Protein AF-A0A645HMD0-F1 (afdb_monomer_lite)

Foldseek 3Di:
DQWWWKAWQADPQRPCPLPLRIFTFDDWDDDPPDTDTHTPDDDPDDDDPPTDIDTGRDSDAAAQDDPDPDDPDDDDGDAAADEEDRDDRDNRYHHVPPPDDDDDDDDPPPDDDDDDDDDDDDDDD

Organism: NCBI:txid1076179

Radius of gyration: 18.31 Å; chains: 1; bounding box: 45×32×47 Å

Secondary structure (DSSP, 8-state):
-PPPEEEES--TTSTT-S--SEEEEEEEEEETTEEEEEESS--SS---TT--EEEES-SS--TT---SPPPSS---------SB-SSS--SSSBPTT-----------TT---------------

Sequence (125 aa):
MKPAFIAFHTKPDFSDLPNQDAVIYSNIQTDGDTLILSLKEPLRKAYPAGCPVRNQYHNRLWTVSRSQKAPHEWTKFSGKIKGINLATTSNNQWWPGTERARVFLLIPDNVTLEFKDVAVTKISE

Structure (mmCIF, N/CA/C/O backbone):
data_AF-A0A645HMD0-F1
#
_entry.id   AF-A0A645HMD0-F1
#
loop_
_atom_site.group_PDB
_atom_site.id
_atom_site.type_symbol
_atom_site.label_atom_id
_atom_site.label_alt_id
_atom_site.label_comp_id
_atom_site.label_asym_id
_atom_site.label_entity_id
_atom_site.label_seq_id
_atom_site.pdbx_PDB_ins_code
_atom_site.Cartn_x
_atom_site.Cartn_y
_atom_site.Cartn_z
_atom_site.occupancy
_atom_site.B_iso_or_equiv
_atom_site.auth_seq_id
_atom_site.auth_comp_id
_atom_site.auth_asym_id
_atom_site.auth_atom_id
_atom_site.pdbx_PDB_model_num
ATOM 1 N N . MET A 1 1 ? -1.718 18.228 5.160 1.00 45.59 1 MET A N 1
ATOM 2 C CA . MET A 1 1 ? -1.730 16.957 5.918 1.00 45.59 1 MET A CA 1
ATOM 3 C C . MET A 1 1 ? -1.958 15.827 4.919 1.00 45.59 1 MET A C 1
ATOM 5 O O . MET A 1 1 ? -2.856 15.964 4.096 1.00 45.59 1 MET A O 1
ATOM 9 N N . LYS A 1 2 ? -1.115 14.787 4.878 1.00 52.34 2 LYS A N 1
ATOM 10 C CA . LYS A 1 2 ? -1.362 13.647 3.974 1.00 52.34 2 LYS A CA 1
ATOM 11 C C . LYS A 1 2 ? -2.618 12.911 4.466 1.00 52.34 2 LYS A C 1
ATOM 13 O O . LYS A 1 2 ? -2.709 12.699 5.673 1.00 52.34 2 LYS A O 1
ATOM 18 N N . PRO A 1 3 ? -3.585 12.580 3.594 1.00 55.78 3 PRO A N 1
ATOM 19 C CA . PRO A 1 3 ? -4.785 11.877 4.026 1.00 55.78 3 PRO A CA 1
ATOM 20 C C . PRO A 1 3 ? -4.394 10.511 4.593 1.00 55.78 3 PRO A C 1
ATOM 22 O O . PRO A 1 3 ? -3.657 9.768 3.945 1.00 55.78 3 PRO A O 1
ATOM 25 N N . ALA A 1 4 ? -4.869 10.216 5.798 1.00 79.94 4 ALA A N 1
ATOM 26 C CA . ALA A 1 4 ? -4.765 8.895 6.394 1.00 79.94 4 ALA A CA 1
ATOM 27 C C . ALA A 1 4 ? -6.079 8.130 6.179 1.00 79.94 4 ALA A C 1
ATOM 29 O O . ALA A 1 4 ? -7.087 8.682 5.720 1.00 79.94 4 ALA A O 1
ATOM 30 N N . PHE A 1 5 ? -6.034 6.833 6.443 1.00 89.56 5 PHE A N 1
ATOM 31 C CA . PHE A 1 5 ? -7.138 5.915 6.232 1.00 89.56 5 PHE A CA 1
ATOM 32 C C . PHE A 1 5 ? -7.700 5.466 7.578 1.00 89.56 5 PHE A C 1
ATOM 34 O O . PHE A 1 5 ? -6.939 5.212 8.511 1.00 89.56 5 PHE A O 1
ATOM 41 N N . ILE A 1 6 ? -9.017 5.288 7.652 1.00 92.06 6 ILE A N 1
ATOM 42 C CA . ILE A 1 6 ? -9.631 4.464 8.694 1.00 92.06 6 ILE A CA 1
ATOM 43 C C . ILE A 1 6 ? -9.868 3.083 8.119 1.00 92.06 6 ILE A C 1
ATOM 45 O O . ILE A 1 6 ? -10.6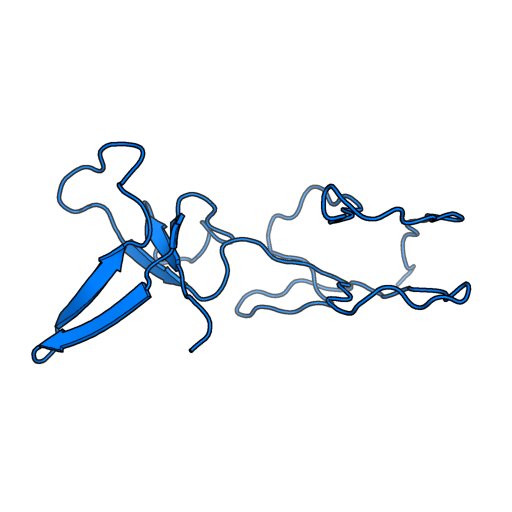70 2.926 7.202 1.00 92.06 6 ILE A O 1
ATOM 49 N N . ALA A 1 7 ? -9.125 2.108 8.636 1.00 92.62 7 ALA A N 1
ATOM 50 C CA . ALA A 1 7 ? -9.306 0.699 8.330 1.00 92.62 7 ALA A CA 1
ATOM 51 C C . ALA A 1 7 ? -10.332 0.069 9.269 1.00 92.62 7 ALA A C 1
ATOM 53 O O . ALA A 1 7 ? -10.375 0.423 10.448 1.00 92.62 7 ALA A O 1
ATOM 54 N N . PHE A 1 8 ? -11.107 -0.876 8.747 1.00 94.31 8 PHE A N 1
ATOM 55 C CA . PHE A 1 8 ? -12.134 -1.634 9.459 1.00 94.31 8 PHE A CA 1
ATOM 56 C C . PHE A 1 8 ? -11.716 -3.099 9.632 1.00 94.31 8 PHE A C 1
ATOM 58 O O . PHE A 1 8 ? -10.824 -3.581 8.936 1.00 94.31 8 PHE A O 1
ATOM 65 N N . HIS A 1 9 ? -12.367 -3.820 10.551 1.00 95.12 9 HIS A N 1
ATOM 66 C CA . HIS A 1 9 ? -12.056 -5.221 10.879 1.00 95.12 9 HIS A CA 1
ATOM 67 C C . HIS A 1 9 ? -10.585 -5.440 11.262 1.00 95.12 9 HIS A C 1
ATOM 69 O O . HIS A 1 9 ? -9.958 -6.434 10.890 1.00 95.12 9 HIS A O 1
ATOM 75 N N . THR A 1 10 ? -10.022 -4.480 11.988 1.00 94.00 10 THR A N 1
ATOM 76 C CA . THR A 1 10 ? -8.607 -4.489 12.353 1.00 94.00 10 THR A CA 1
ATOM 77 C C . THR A 1 10 ? -8.311 -5.555 13.397 1.00 94.00 10 THR A C 1
ATOM 79 O O . THR A 1 10 ? -9.161 -5.895 14.224 1.00 94.00 10 THR A O 1
ATOM 82 N N . LYS A 1 11 ? -7.087 -6.090 13.364 1.00 91.69 11 LYS A N 1
ATOM 83 C CA . LYS A 1 11 ? -6.636 -7.112 14.309 1.00 91.69 11 LYS A CA 1
ATOM 84 C C . LYS A 1 11 ? -5.563 -6.545 15.248 1.00 91.69 11 LYS A C 1
ATOM 86 O O . LYS A 1 11 ? -4.671 -5.836 14.768 1.00 91.69 11 LYS A O 1
ATOM 91 N N . PRO A 1 12 ? -5.613 -6.846 16.563 1.00 89.69 12 PRO A N 1
ATOM 92 C CA . PRO A 1 12 ? -4.619 -6.362 17.529 1.00 89.69 12 PRO A CA 1
ATOM 93 C C . PRO A 1 12 ? -3.185 -6.822 17.240 1.00 89.69 12 PRO A C 1
ATOM 95 O O . PRO A 1 12 ? -2.237 -6.138 17.604 1.00 89.69 12 PRO A O 1
ATOM 98 N N . ASP A 1 13 ? -3.030 -7.968 16.573 1.00 87.12 13 ASP A N 1
ATOM 99 C CA . ASP A 1 13 ? -1.742 -8.555 16.189 1.00 87.12 13 ASP A CA 1
ATOM 100 C C . ASP A 1 13 ? -1.193 -8.025 14.851 1.00 87.12 13 ASP A C 1
ATOM 102 O O . ASP A 1 13 ? -0.155 -8.487 14.385 1.00 87.12 13 ASP A O 1
ATOM 106 N N . PHE A 1 14 ? -1.892 -7.074 14.220 1.00 83.00 14 PHE A N 1
ATOM 107 C CA . PHE A 1 14 ? -1.555 -6.496 12.916 1.00 83.00 14 PHE A CA 1
ATOM 108 C C . PHE A 1 14 ? -1.505 -7.490 11.746 1.00 83.00 14 PHE A C 1
ATOM 110 O O . PHE A 1 14 ? -1.070 -7.123 10.653 1.00 83.00 14 PHE A O 1
ATOM 117 N N . SER A 1 15 ? -2.020 -8.713 11.910 1.00 83.69 15 SER A N 1
ATOM 118 C CA . SER A 1 15 ? -2.086 -9.710 10.830 1.00 83.69 15 SER A CA 1
ATOM 119 C C . SER A 1 15 ? -3.062 -9.333 9.705 1.00 83.69 15 SER A C 1
ATOM 121 O O . SER A 1 15 ? -3.156 -10.032 8.699 1.00 83.69 15 SER A O 1
ATOM 123 N N . ASP A 1 16 ? -3.806 -8.234 9.862 1.00 85.81 16 ASP A N 1
ATOM 124 C CA . ASP A 1 16 ? -4.678 -7.657 8.839 1.00 85.81 16 ASP A CA 1
ATOM 125 C C . ASP A 1 16 ? -3.969 -6.664 7.902 1.00 85.81 16 ASP A C 1
ATOM 127 O O . ASP A 1 16 ? -4.580 -6.169 6.957 1.00 85.81 16 ASP A O 1
ATOM 131 N N . LEU A 1 17 ? -2.699 -6.339 8.152 1.00 80.38 17 LEU A N 1
ATOM 132 C CA . LEU A 1 17 ? -1.967 -5.363 7.356 1.00 80.38 17 LEU A CA 1
ATOM 133 C C . LEU A 1 17 ? -1.315 -5.975 6.085 1.00 80.38 17 LEU A C 1
ATOM 135 O O . LEU A 1 17 ? -0.771 -7.076 6.145 1.00 80.38 17 LEU A O 1
ATOM 139 N N . PRO A 1 18 ? -1.290 -5.240 4.948 1.00 80.19 18 PRO A N 1
ATOM 140 C CA . PRO A 1 18 ? -1.967 -3.963 4.732 1.00 80.19 18 PRO A CA 1
ATOM 141 C C . PRO A 1 18 ? -3.485 -4.156 4.603 1.00 80.19 18 PRO A C 1
ATOM 143 O O . PRO A 1 18 ? -3.960 -4.912 3.755 1.00 80.19 18 PRO A O 1
ATOM 146 N N . ASN A 1 19 ? -4.249 -3.412 5.405 1.00 86.44 19 ASN A N 1
ATOM 147 C CA . ASN A 1 19 ? -5.699 -3.534 5.412 1.00 86.44 19 ASN A CA 1
ATOM 148 C C . ASN A 1 19 ? -6.300 -2.675 4.290 1.00 86.44 19 ASN A C 1
ATOM 150 O O . ASN A 1 19 ? -6.218 -1.444 4.333 1.00 86.44 19 ASN A O 1
ATOM 154 N N . GLN A 1 20 ? -6.869 -3.330 3.273 1.00 87.69 20 GLN A N 1
ATOM 155 C CA . GLN A 1 20 ? -7.499 -2.662 2.126 1.00 87.69 20 GLN A CA 1
ATOM 156 C C . GLN A 1 20 ? -8.962 -2.285 2.367 1.00 87.69 20 GLN A C 1
ATOM 158 O O . GLN A 1 20 ? -9.515 -1.506 1.590 1.00 87.69 20 GLN A O 1
ATOM 163 N N . ASP A 1 21 ? -9.581 -2.801 3.427 1.00 92.56 21 ASP A N 1
ATOM 164 C CA . ASP A 1 21 ? -10.926 -2.426 3.843 1.00 92.56 21 ASP A CA 1
ATOM 165 C C . ASP A 1 21 ? -10.865 -1.128 4.651 1.00 92.56 21 ASP A C 1
ATOM 167 O O . ASP A 1 21 ? -10.972 -1.109 5.878 1.00 92.56 21 ASP A O 1
ATOM 171 N N . ALA A 1 22 ? -10.577 -0.035 3.946 1.00 91.81 22 ALA A N 1
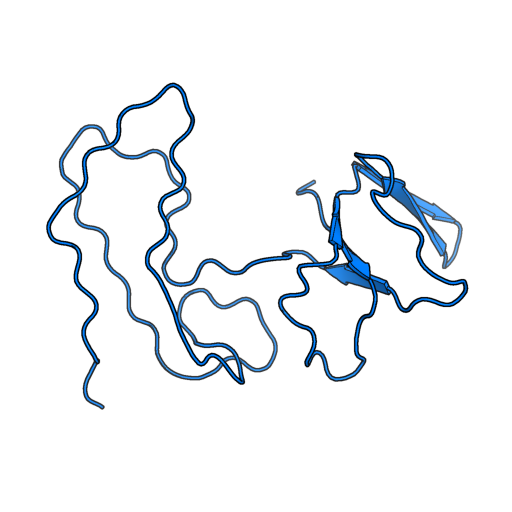ATOM 172 C CA . ALA A 1 22 ? -10.296 1.252 4.551 1.00 91.81 22 ALA A CA 1
ATOM 173 C C . ALA A 1 22 ? -10.851 2.417 3.727 1.00 91.81 22 ALA A C 1
ATOM 175 O O . ALA A 1 22 ? -10.901 2.365 2.497 1.00 91.81 22 ALA A O 1
ATOM 176 N N . VAL A 1 23 ? -11.209 3.502 4.412 1.00 92.38 23 VAL A N 1
ATOM 177 C CA . VAL A 1 23 ? -11.759 4.727 3.815 1.00 92.38 23 VAL A CA 1
ATOM 178 C C . VAL A 1 23 ? -10.875 5.928 4.109 1.00 92.38 23 VAL A C 1
ATOM 180 O O . VAL A 1 23 ? -10.215 5.997 5.144 1.00 92.38 23 VAL A O 1
ATOM 183 N N . ILE A 1 24 ? -10.860 6.891 3.190 1.00 91.50 24 ILE A N 1
ATOM 184 C CA . ILE A 1 24 ? -10.087 8.123 3.344 1.00 91.50 24 ILE A CA 1
ATOM 185 C C . ILE A 1 24 ? -10.911 9.140 4.135 1.00 91.50 24 ILE A C 1
ATOM 187 O O . ILE A 1 24 ? -12.076 9.376 3.810 1.00 91.50 24 ILE A O 1
ATOM 191 N N . TYR A 1 25 ? -10.291 9.804 5.110 1.00 90.62 25 TYR A N 1
ATOM 192 C CA . TYR A 1 25 ? -10.882 10.952 5.799 1.00 90.62 25 TYR A CA 1
ATOM 193 C C . TYR A 1 25 ? -10.188 12.270 5.400 1.00 90.62 25 TYR A C 1
ATOM 195 O O . TYR A 1 25 ? -9.043 12.283 4.936 1.00 90.62 25 TYR A O 1
ATOM 203 N N . SER A 1 26 ? -10.903 13.393 5.495 1.00 84.75 26 SER A N 1
ATOM 204 C CA . SER A 1 26 ? -10.417 14.739 5.136 1.00 84.75 26 SER A CA 1
ATOM 205 C C . SER A 1 26 ? -10.125 15.626 6.336 1.00 84.75 26 SER A C 1
ATOM 207 O O . SER A 1 26 ? -9.293 16.522 6.213 1.00 84.75 26 SER A O 1
ATOM 209 N N . ASN A 1 27 ? -10.790 15.392 7.466 1.00 77.56 27 ASN A N 1
ATOM 210 C CA . ASN A 1 27 ? -10.692 16.245 8.641 1.00 77.56 27 ASN A CA 1
ATOM 211 C C . ASN A 1 27 ? -10.535 15.414 9.913 1.00 77.56 27 ASN A C 1
ATOM 213 O O . ASN A 1 27 ? -11.124 14.338 10.016 1.00 77.56 27 ASN A O 1
ATOM 217 N N . ILE A 1 28 ? -9.754 15.942 10.853 1.00 84.62 28 ILE A N 1
ATOM 218 C CA . ILE A 1 28 ? -9.609 15.415 12.206 1.00 84.62 28 ILE A CA 1
ATOM 219 C C . ILE A 1 28 ? -9.958 16.550 13.153 1.00 84.62 28 ILE A C 1
ATOM 221 O O . ILE A 1 28 ? -9.289 17.582 13.155 1.00 84.62 28 ILE A O 1
ATOM 225 N N . GLN A 1 29 ? -10.990 16.342 13.954 1.00 87.50 29 GLN A N 1
ATOM 226 C CA . GLN A 1 29 ? -11.256 17.145 15.135 1.00 87.50 29 GLN A CA 1
ATOM 227 C C . GLN A 1 29 ? -10.970 16.296 16.365 1.00 87.50 29 GLN A C 1
ATOM 229 O O . GLN A 1 29 ? -11.137 15.076 16.341 1.00 87.50 29 GLN A O 1
ATOM 234 N N . THR A 1 30 ? -10.535 16.954 17.427 1.00 88.06 30 THR A N 1
ATOM 235 C CA . THR A 1 30 ? -10.315 16.318 18.719 1.00 88.06 30 THR A CA 1
ATOM 236 C C . THR A 1 30 ? -11.324 16.890 19.698 1.00 88.06 30 THR A C 1
ATOM 238 O O . THR A 1 30 ? -11.452 18.109 19.801 1.00 88.06 30 THR A O 1
ATOM 241 N N . ASP A 1 31 ? -12.020 16.009 20.402 1.00 89.19 31 ASP A N 1
ATOM 242 C CA . ASP A 1 31 ? -12.931 16.330 21.494 1.00 89.19 31 ASP A CA 1
ATOM 243 C C . ASP A 1 31 ? -12.531 15.487 22.712 1.00 89.19 31 ASP A C 1
ATOM 245 O O . ASP A 1 31 ? -12.867 14.304 22.816 1.00 89.19 31 ASP A O 1
ATOM 249 N N . GLY A 1 32 ? -11.685 16.063 23.572 1.00 90.75 32 GLY A N 1
ATOM 250 C CA . GLY A 1 32 ? -11.012 15.335 24.651 1.00 90.75 32 GLY A CA 1
ATOM 251 C C . GLY A 1 32 ? -10.178 14.168 24.115 1.00 90.75 32 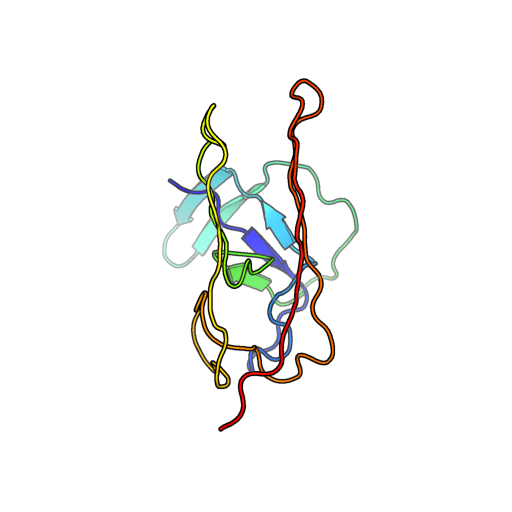GLY A C 1
ATOM 252 O O . GLY A 1 32 ? -9.259 14.368 23.322 1.00 90.75 32 GLY A O 1
ATOM 253 N N . ASP A 1 33 ? -10.540 12.949 24.518 1.00 90.00 33 ASP A N 1
ATOM 254 C CA . ASP A 1 33 ? -9.900 11.702 24.073 1.00 90.00 33 ASP A CA 1
ATOM 255 C C . ASP A 1 33 ? -10.528 11.120 22.792 1.00 90.00 33 ASP A C 1
ATOM 257 O O . ASP A 1 33 ? -10.145 10.044 22.325 1.00 90.00 33 ASP A O 1
ATOM 261 N N . THR A 1 34 ? -11.503 11.818 22.203 1.00 87.31 34 THR A N 1
ATOM 262 C CA . THR A 1 34 ? -12.218 11.368 21.007 1.00 87.31 34 THR A CA 1
ATOM 263 C C . THR A 1 34 ? -11.684 12.063 19.763 1.00 87.31 34 THR A C 1
ATOM 265 O O . THR A 1 34 ? -11.598 13.288 19.695 1.00 87.31 34 THR A O 1
ATOM 268 N N . LEU A 1 35 ? -11.380 11.276 18.729 1.00 86.38 35 LEU A N 1
ATOM 269 C CA . LEU A 1 35 ? -11.136 11.794 17.386 1.00 86.38 35 LEU A CA 1
ATOM 270 C C . LEU A 1 35 ? -12.424 11.726 16.566 1.00 86.38 35 LEU A C 1
ATOM 272 O O . LEU A 1 35 ? -12.968 10.646 16.334 1.00 86.38 35 LEU A O 1
ATOM 276 N N . ILE A 1 36 ? -12.876 12.878 16.080 1.00 89.69 36 ILE A N 1
ATOM 277 C CA . ILE A 1 36 ? -14.009 13.000 15.165 1.00 89.69 36 ILE A CA 1
ATOM 278 C C . ILE A 1 36 ? -13.453 13.160 13.751 1.00 89.69 36 ILE A C 1
ATOM 280 O O . ILE A 1 36 ? -12.714 14.102 13.452 1.00 89.69 36 ILE A O 1
ATOM 284 N N . LEU A 1 37 ? -13.798 12.220 12.871 1.00 88.00 37 LEU A N 1
ATOM 285 C CA . LEU A 1 37 ? -13.259 12.138 11.516 1.00 88.00 37 LEU A CA 1
ATOM 286 C C . LEU A 1 37 ? -14.359 12.339 10.478 1.00 88.00 37 LEU A C 1
ATOM 288 O O . LEU A 1 37 ? -15.381 11.656 10.503 1.00 88.00 37 LEU A O 1
ATOM 292 N N . SER A 1 38 ? -14.125 13.231 9.517 1.00 90.62 38 SER A N 1
ATOM 293 C CA . SER A 1 38 ? -15.012 13.388 8.358 1.00 90.62 38 SER A CA 1
ATOM 294 C C . SER A 1 38 ? -14.515 12.532 7.198 1.00 90.62 38 SER A C 1
ATOM 296 O O . SER A 1 38 ? -13.394 12.722 6.719 1.00 90.62 38 SER A O 1
ATOM 298 N N . LEU A 1 39 ? -15.342 11.598 6.731 1.00 91.19 39 LEU A N 1
ATOM 299 C CA . LEU A 1 39 ? -15.024 10.764 5.572 1.00 91.19 39 LEU A CA 1
ATOM 300 C C . LEU A 1 39 ? -15.070 11.590 4.282 1.00 91.19 39 LEU A C 1
ATOM 302 O O . LEU A 1 39 ? -15.929 12.454 4.122 1.00 91.19 39 LEU A O 1
ATOM 306 N N . LYS A 1 40 ? -14.153 11.316 3.348 1.00 91.69 40 LYS A N 1
ATOM 307 C CA . LYS A 1 40 ? -14.155 11.961 2.023 1.00 91.69 40 LYS A CA 1
ATOM 308 C C . LYS A 1 40 ? -15.263 11.454 1.113 1.00 91.69 40 LYS A C 1
ATOM 310 O O . LYS A 1 40 ? -15.725 12.191 0.252 1.00 91.69 40 LYS A O 1
ATOM 315 N N . GLU A 1 41 ? -15.643 10.197 1.288 1.00 90.44 41 GLU A N 1
ATOM 316 C CA . GLU A 1 41 ? -16.688 9.529 0.524 1.00 90.44 41 GLU A CA 1
ATOM 317 C C . GLU A 1 41 ? -17.644 8.829 1.497 1.00 90.44 41 GLU A C 1
ATOM 319 O O . GLU A 1 41 ? -17.204 8.390 2.567 1.00 90.44 41 GLU A O 1
ATOM 324 N N . PRO A 1 42 ? -18.932 8.683 1.142 1.00 91.88 42 PRO A N 1
ATOM 325 C CA . PRO A 1 42 ? -19.849 7.827 1.882 1.00 91.88 42 PRO A CA 1
ATOM 326 C C . PRO A 1 42 ? -19.327 6.391 1.991 1.00 91.88 42 PRO A C 1
ATOM 328 O O . PRO A 1 42 ? -18.637 5.884 1.101 1.00 91.88 42 PRO A O 1
ATOM 331 N N . LEU A 1 43 ? -19.700 5.704 3.071 1.00 92.12 43 LEU A N 1
ATOM 332 C CA . LEU A 1 43 ? -19.395 4.284 3.221 1.00 92.12 43 LEU A CA 1
ATOM 333 C C . LEU A 1 43 ? -20.084 3.481 2.114 1.00 92.12 43 LEU A C 1
ATOM 335 O O . LEU A 1 43 ? -21.278 3.630 1.865 1.00 92.12 43 LEU A O 1
ATOM 339 N N . ARG A 1 44 ? -19.325 2.595 1.465 1.00 89.44 44 ARG A N 1
ATOM 340 C CA . ARG A 1 44 ? -19.825 1.750 0.366 1.00 89.44 44 ARG A CA 1
ATOM 341 C C . ARG A 1 44 ? -20.548 0.491 0.851 1.00 89.44 44 ARG A C 1
ATOM 343 O O . ARG A 1 44 ? -21.147 -0.216 0.050 1.00 89.44 44 ARG A O 1
ATOM 350 N N . LYS A 1 45 ? -20.449 0.188 2.146 1.00 92.69 45 LYS A N 1
ATOM 351 C CA . LYS A 1 45 ? -21.075 -0.959 2.806 1.00 92.69 45 LYS A CA 1
ATOM 352 C C . LYS A 1 45 ? -21.363 -0.632 4.268 1.00 92.69 45 LYS A C 1
ATOM 354 O O . LYS A 1 45 ? -20.763 0.283 4.831 1.00 92.69 45 LYS A O 1
ATOM 359 N N . ALA A 1 46 ? -22.270 -1.392 4.871 1.00 93.44 46 ALA A N 1
ATOM 360 C CA . ALA A 1 46 ? -22.546 -1.300 6.296 1.00 93.44 46 ALA A CA 1
ATOM 361 C C . ALA A 1 46 ? -21.461 -2.031 7.103 1.00 93.44 46 ALA A C 1
ATOM 363 O O . ALA A 1 46 ? -21.027 -3.118 6.720 1.00 93.44 46 ALA A O 1
ATOM 364 N N . TYR A 1 47 ? -21.069 -1.449 8.235 1.00 93.62 47 TYR A N 1
ATOM 365 C CA . TYR A 1 47 ? -20.226 -2.098 9.237 1.00 93.62 47 TYR A CA 1
ATOM 366 C C . TYR A 1 47 ? -21.049 -2.291 10.516 1.00 93.62 47 TYR A C 1
ATOM 368 O O . TYR A 1 47 ? -21.797 -1.383 10.889 1.00 93.62 47 TYR A O 1
ATOM 376 N N . PRO A 1 48 ? -20.959 -3.453 11.184 1.00 94.12 48 PRO A N 1
ATOM 377 C CA . PRO A 1 48 ? -21.697 -3.688 12.419 1.00 94.12 48 PRO A CA 1
ATOM 378 C C . PRO A 1 48 ? -21.211 -2.760 13.539 1.00 94.12 48 PRO A C 1
ATOM 380 O O . PRO A 1 48 ? -20.045 -2.352 13.572 1.00 94.12 48 PRO A O 1
ATOM 383 N N . ALA A 1 49 ? -22.100 -2.454 14.485 1.00 94.75 49 ALA A N 1
ATOM 384 C CA . ALA A 1 49 ? -21.729 -1.727 15.694 1.00 94.75 49 ALA A CA 1
ATOM 385 C C . ALA A 1 49 ? -20.598 -2.461 16.437 1.00 94.75 49 ALA A C 1
ATOM 387 O O . ALA A 1 49 ? -20.598 -3.688 16.528 1.00 94.75 49 ALA A O 1
ATOM 388 N N . GLY A 1 50 ? -19.620 -1.705 16.940 1.00 94.50 50 GLY A N 1
ATOM 389 C CA . GLY A 1 50 ? -18.431 -2.270 17.585 1.00 94.50 50 GLY A CA 1
ATOM 390 C C . GLY A 1 50 ? -17.376 -2.825 16.622 1.00 94.50 50 GLY A C 1
ATOM 391 O O . GLY A 1 50 ? -16.421 -3.442 17.086 1.00 94.50 50 GLY A O 1
ATOM 392 N N . CYS A 1 51 ? -17.506 -2.614 15.304 1.00 95.62 51 CYS A N 1
ATOM 393 C CA . CYS A 1 51 ? -16.457 -2.965 14.346 1.00 95.62 51 CYS A CA 1
ATOM 394 C C . CYS A 1 51 ? -15.117 -2.321 14.756 1.00 95.62 51 CYS A C 1
ATOM 396 O O . CYS A 1 51 ? -15.042 -1.091 14.825 1.00 95.62 51 CYS A O 1
ATOM 398 N N . PRO A 1 52 ? -14.049 -3.111 14.979 1.00 95.62 52 PRO A N 1
ATOM 399 C CA . PRO A 1 52 ? -12.729 -2.569 15.268 1.00 95.62 52 PRO A CA 1
ATOM 400 C C . PRO A 1 52 ? -12.238 -1.686 14.123 1.00 95.62 52 PRO A C 1
ATOM 402 O O . PRO A 1 52 ? -12.383 -2.042 12.947 1.00 95.62 52 PRO A O 1
ATOM 405 N N . VAL A 1 53 ? -11.651 -0.546 14.480 1.00 93.25 53 VAL A N 1
ATOM 406 C CA . VAL A 1 53 ? -11.077 0.409 13.532 1.00 93.25 53 VAL A CA 1
ATOM 407 C C . VAL A 1 53 ? -9.650 0.782 13.911 1.00 93.25 53 VAL A C 1
ATOM 409 O O . VAL A 1 53 ? -9.247 0.677 15.068 1.00 93.25 53 VAL A O 1
ATOM 412 N N . ARG A 1 54 ? -8.862 1.221 12.929 1.00 91.50 54 ARG A N 1
ATOM 413 C CA . ARG A 1 54 ? -7.498 1.726 13.136 1.00 91.50 54 ARG A CA 1
ATOM 414 C C . ARG A 1 54 ? -7.236 2.881 12.190 1.00 91.50 54 ARG A C 1
ATOM 416 O O . ARG A 1 54 ? -7.473 2.767 10.987 1.00 91.50 54 ARG A O 1
ATOM 423 N N . ASN A 1 55 ? -6.691 3.966 12.731 1.00 87.50 55 ASN A N 1
ATOM 424 C CA . ASN A 1 55 ? -6.088 5.005 11.913 1.00 87.50 55 ASN A CA 1
ATOM 425 C C . ASN A 1 55 ? -4.754 4.483 11.361 1.00 87.50 55 ASN A C 1
ATOM 427 O O . ASN A 1 55 ? -3.845 4.170 12.130 1.00 87.50 55 ASN A O 1
ATOM 431 N N . GLN A 1 56 ? -4.648 4.349 10.041 1.00 82.75 56 GLN A N 1
ATOM 432 C CA . GLN A 1 56 ? -3.441 3.869 9.379 1.00 82.75 56 GLN A CA 1
ATOM 433 C C . GLN A 1 56 ? -3.025 4.800 8.245 1.00 82.75 56 GLN A C 1
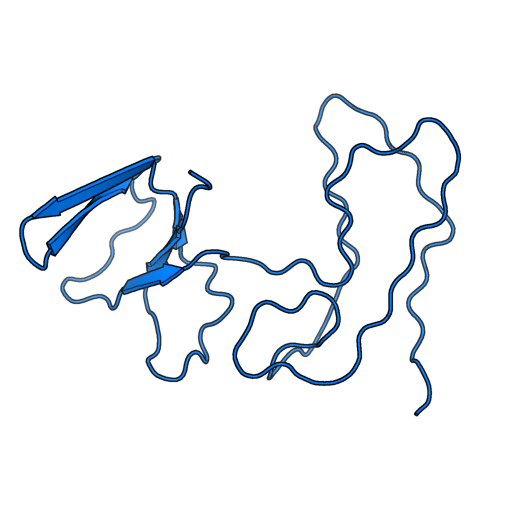ATOM 435 O O . GLN A 1 56 ? -3.839 5.368 7.519 1.00 82.75 56 GLN A O 1
ATOM 440 N N . TYR A 1 57 ? -1.718 4.931 8.060 1.00 77.31 57 TYR A N 1
ATOM 441 C CA . TYR A 1 57 ? -1.162 5.865 7.086 1.00 77.31 57 TYR A CA 1
ATOM 442 C C . TYR A 1 57 ? -1.291 5.375 5.636 1.00 77.31 57 TYR A C 1
ATOM 444 O O . TYR A 1 57 ? -1.408 6.168 4.700 1.00 77.31 57 TYR A O 1
ATOM 452 N N . HIS A 1 58 ? -1.295 4.057 5.440 1.00 75.38 58 HIS A N 1
ATOM 453 C CA . HIS A 1 58 ? -1.334 3.417 4.132 1.00 75.38 58 HIS A CA 1
ATOM 454 C C . HIS A 1 58 ? -2.253 2.195 4.163 1.00 75.38 58 HIS A C 1
ATOM 456 O O . HIS A 1 58 ? -2.238 1.436 5.125 1.00 75.38 58 HIS A O 1
ATOM 462 N N . ASN A 1 59 ? -3.020 1.990 3.091 1.00 74.81 59 ASN A N 1
ATOM 463 C CA . ASN A 1 59 ? -3.815 0.779 2.851 1.00 74.81 59 ASN A CA 1
ATOM 464 C C . ASN A 1 59 ? -3.159 -0.173 1.832 1.00 74.81 59 ASN A C 1
ATOM 466 O O . ASN A 1 59 ? -3.683 -1.245 1.545 1.00 74.81 59 ASN A O 1
ATOM 470 N N . ARG A 1 60 ? -2.020 0.230 1.258 1.00 75.25 60 ARG A N 1
ATOM 471 C CA . ARG A 1 60 ? -1.178 -0.543 0.339 1.00 75.25 60 ARG A CA 1
ATOM 472 C C . ARG A 1 60 ? 0.271 -0.135 0.530 1.00 75.25 60 ARG A C 1
ATOM 474 O O . ARG A 1 60 ? 0.546 1.014 0.869 1.00 75.25 60 ARG A O 1
ATOM 481 N N . LEU A 1 61 ? 1.186 -1.053 0.254 1.00 70.69 61 LEU A N 1
ATOM 482 C CA . LEU A 1 61 ? 2.611 -0.760 0.259 1.00 70.69 61 LEU A CA 1
ATOM 483 C C . LEU A 1 61 ? 3.205 -0.938 -1.120 1.00 70.69 61 LEU A C 1
ATOM 485 O O . LEU A 1 61 ? 2.855 -1.853 -1.862 1.00 70.69 61 LEU A O 1
ATOM 489 N N . TRP A 1 62 ? 4.108 -0.021 -1.433 1.00 74.19 62 TRP A N 1
ATOM 490 C CA . TRP A 1 62 ? 4.801 0.042 -2.702 1.00 74.19 62 TRP A CA 1
ATOM 491 C C . TRP A 1 62 ? 6.280 -0.213 -2.424 1.00 74.19 62 TRP A C 1
ATOM 493 O O . TRP A 1 62 ? 7.061 0.707 -2.181 1.00 74.19 62 TRP A O 1
ATOM 503 N N . THR A 1 63 ? 6.657 -1.489 -2.372 1.00 77.75 63 THR A N 1
ATOM 504 C CA . THR A 1 63 ? 8.059 -1.881 -2.201 1.00 77.75 63 THR A CA 1
ATOM 505 C C . THR A 1 63 ? 8.817 -1.571 -3.486 1.00 77.75 63 THR A C 1
ATOM 507 O O . THR A 1 63 ? 8.312 -1.838 -4.573 1.00 77.75 63 THR A O 1
ATOM 510 N N . VAL A 1 64 ? 10.013 -0.987 -3.371 1.00 81.94 64 VAL A N 1
ATOM 511 C CA . VAL A 1 64 ? 10.803 -0.509 -4.518 1.00 81.94 64 VAL A CA 1
ATOM 512 C C . VAL A 1 64 ? 9.944 0.389 -5.417 1.00 81.94 64 VAL A C 1
ATOM 514 O O . VAL A 1 64 ? 9.733 0.132 -6.597 1.00 81.94 64 VAL A O 1
ATOM 517 N N . SER A 1 65 ? 9.401 1.460 -4.835 1.00 80.75 65 SER A N 1
ATOM 518 C CA . SER A 1 65 ? 8.569 2.428 -5.553 1.00 80.75 65 SER A CA 1
ATOM 519 C C . SER A 1 65 ? 9.310 3.719 -5.862 1.00 80.75 65 SER A C 1
ATOM 521 O O . SER A 1 65 ? 10.044 4.231 -5.013 1.00 80.75 65 SER A O 1
ATOM 523 N N . ARG A 1 66 ? 9.018 4.312 -7.020 1.00 79.38 66 ARG A N 1
ATOM 524 C CA . ARG A 1 66 ? 9.407 5.682 -7.357 1.00 79.38 66 ARG A CA 1
ATOM 525 C C . ARG A 1 66 ? 8.159 6.519 -7.628 1.00 79.38 66 ARG A C 1
ATOM 527 O O . ARG A 1 66 ? 7.603 6.465 -8.716 1.00 79.38 66 ARG A O 1
ATOM 534 N N . SER A 1 67 ? 7.744 7.322 -6.651 1.00 74.69 67 SER A N 1
ATOM 535 C CA . SER A 1 67 ? 6.590 8.233 -6.771 1.00 74.69 67 SER A CA 1
ATOM 536 C C . SER A 1 67 ? 6.982 9.598 -7.352 1.00 74.69 67 SER A C 1
ATOM 538 O O . SER A 1 67 ? 6.620 10.640 -6.811 1.00 74.69 67 SER A O 1
ATOM 540 N N . GLN A 1 68 ? 7.785 9.601 -8.417 1.00 78.19 68 GLN A N 1
ATOM 541 C CA . GLN A 1 68 ? 8.224 10.814 -9.114 1.00 78.19 68 GLN A CA 1
ATOM 542 C C . GLN A 1 68 ? 7.673 10.818 -10.538 1.00 78.19 68 GLN A C 1
ATOM 544 O O . GLN A 1 68 ? 7.389 9.757 -11.091 1.00 78.19 68 GLN A O 1
ATOM 549 N N . LYS A 1 69 ? 7.554 12.009 -11.139 1.00 82.44 69 LYS A N 1
ATOM 550 C CA . LYS A 1 69 ? 7.262 12.125 -12.572 1.00 82.44 69 LYS A CA 1
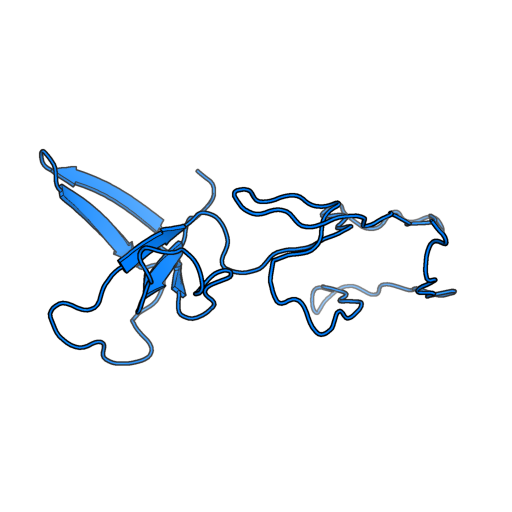ATOM 551 C C . LYS A 1 69 ? 8.303 11.329 -13.360 1.00 82.44 69 LYS A C 1
ATOM 553 O O . LYS A 1 69 ? 9.495 11.411 -13.055 1.00 82.44 69 LYS A O 1
ATOM 558 N N . ALA A 1 70 ? 7.845 10.566 -14.348 1.00 85.81 70 ALA A N 1
ATOM 559 C CA . ALA A 1 70 ? 8.747 9.905 -15.275 1.00 85.81 70 ALA A CA 1
ATOM 560 C C . ALA A 1 70 ? 9.568 10.978 -16.020 1.00 85.81 70 ALA A C 1
ATOM 562 O O . ALA A 1 70 ? 8.989 11.977 -16.456 1.00 85.81 70 ALA A O 1
ATOM 563 N N . PRO A 1 71 ? 10.898 10.827 -16.113 1.00 87.00 71 PRO A N 1
ATOM 564 C CA . PRO A 1 71 ? 11.726 11.744 -16.884 1.00 87.00 71 PRO A CA 1
ATOM 565 C C . PRO A 1 71 ? 11.446 11.594 -18.384 1.00 87.00 71 PRO A C 1
ATOM 567 O O . PRO A 1 71 ? 10.976 10.552 -18.834 1.00 87.00 71 PRO A O 1
ATOM 570 N N . HIS A 1 72 ? 11.777 12.629 -19.158 1.00 90.69 72 HIS A N 1
ATOM 571 C CA . HIS A 1 72 ? 11.682 12.594 -20.623 1.00 90.69 72 HIS A CA 1
ATOM 572 C C . HIS A 1 72 ? 12.751 11.701 -21.277 1.00 90.69 72 HIS A C 1
ATOM 574 O O . HIS A 1 72 ? 12.635 11.359 -22.448 1.00 90.69 72 HIS A O 1
ATOM 580 N N . GLU A 1 73 ? 13.783 11.317 -20.525 1.00 94.31 73 GLU A N 1
ATOM 581 C CA . GLU A 1 73 ? 14.883 10.473 -20.983 1.00 94.31 73 GLU A CA 1
ATOM 582 C C . GLU A 1 73 ? 14.771 9.056 -20.413 1.00 94.31 73 GLU A C 1
ATOM 584 O O . GLU A 1 73 ? 14.363 8.858 -19.261 1.00 94.31 73 GLU A O 1
ATOM 589 N N . TRP A 1 74 ? 15.209 8.063 -21.193 1.00 94.88 74 TRP A N 1
ATOM 590 C CA . TRP A 1 74 ? 15.280 6.670 -20.755 1.00 94.88 74 TRP A CA 1
ATOM 591 C C . TRP A 1 74 ? 16.103 6.541 -19.475 1.00 94.88 74 TRP A C 1
ATOM 593 O O . TRP A 1 74 ? 17.321 6.695 -19.471 1.00 94.88 74 TRP A O 1
ATOM 603 N N . THR A 1 75 ? 15.425 6.218 -18.379 1.00 92.81 75 THR A N 1
ATOM 604 C CA . THR A 1 75 ? 16.045 6.135 -17.059 1.00 92.81 75 THR A CA 1
ATOM 605 C C . THR A 1 75 ? 15.824 4.758 -16.469 1.00 92.81 75 THR A C 1
ATOM 607 O O . THR A 1 75 ? 14.688 4.317 -16.289 1.00 92.81 75 THR A O 1
ATOM 610 N N . LYS A 1 76 ? 16.919 4.087 -16.107 1.00 92.44 76 LYS A N 1
ATOM 611 C CA . LYS A 1 76 ? 16.846 2.807 -15.408 1.00 92.44 76 LYS A CA 1
ATOM 612 C C . LYS A 1 76 ? 16.288 3.009 -14.001 1.00 92.44 76 LYS A C 1
ATOM 614 O O . LYS A 1 76 ? 16.763 3.853 -13.243 1.00 92.44 76 LYS A O 1
ATOM 619 N N . PHE A 1 77 ? 15.319 2.178 -13.636 1.00 89.62 77 PHE A N 1
ATOM 620 C CA . PHE A 1 77 ? 14.845 2.042 -12.268 1.00 89.62 77 PHE A CA 1
ATOM 621 C C . PHE A 1 77 ? 15.080 0.613 -11.787 1.00 89.62 77 PHE A C 1
ATOM 623 O O . PHE A 1 77 ? 14.807 -0.350 -12.498 1.00 89.62 77 PHE A O 1
ATOM 630 N N . SER A 1 78 ? 15.611 0.477 -10.578 1.00 90.31 78 SER A N 1
ATOM 631 C CA . SER A 1 78 ? 15.822 -0.817 -9.940 1.00 90.31 78 SER A CA 1
ATOM 632 C C . SER A 1 78 ? 15.867 -0.648 -8.432 1.00 90.31 78 SER A C 1
ATOM 634 O O . SER A 1 78 ? 16.316 0.385 -7.936 1.00 90.31 78 SER A O 1
ATOM 636 N N . GLY A 1 79 ? 15.503 -1.694 -7.705 1.00 88.69 79 GLY A N 1
ATOM 637 C CA . GLY A 1 79 ? 15.747 -1.787 -6.274 1.00 88.69 79 GLY A CA 1
ATOM 638 C C . GLY A 1 79 ? 15.820 -3.236 -5.834 1.00 88.69 79 GLY A C 1
ATOM 639 O O . GLY A 1 79 ? 15.591 -4.156 -6.618 1.00 88.69 79 GLY A O 1
ATOM 640 N N . LYS A 1 80 ? 16.195 -3.427 -4.574 1.00 90.31 80 LYS A N 1
ATOM 641 C CA . LYS A 1 80 ? 16.378 -4.740 -3.962 1.00 90.31 80 LYS A CA 1
ATOM 642 C C . LYS A 1 80 ? 15.439 -4.855 -2.772 1.00 90.31 80 LYS A C 1
ATOM 644 O O . LYS A 1 80 ? 15.270 -3.890 -2.030 1.00 90.31 80 LYS A O 1
ATOM 649 N N . ILE A 1 81 ? 14.861 -6.037 -2.603 1.00 87.94 81 ILE A N 1
ATOM 650 C CA . ILE A 1 81 ? 14.009 -6.372 -1.465 1.00 87.94 81 ILE A CA 1
ATOM 651 C C . ILE A 1 81 ? 14.649 -7.561 -0.762 1.00 87.94 81 ILE A C 1
ATOM 653 O O . ILE A 1 81 ? 14.911 -8.577 -1.407 1.00 87.94 81 ILE A O 1
ATOM 657 N N . LYS A 1 82 ? 14.931 -7.439 0.536 1.00 87.62 82 LYS A N 1
ATOM 658 C CA . LYS A 1 82 ? 15.498 -8.531 1.340 1.00 87.62 82 LYS A CA 1
ATOM 659 C C . LYS A 1 82 ? 14.938 -8.496 2.756 1.00 87.62 82 LYS A C 1
ATOM 661 O O . LYS A 1 82 ? 14.757 -7.428 3.326 1.00 87.62 82 LYS A O 1
ATOM 666 N N . GLY A 1 83 ? 14.724 -9.676 3.333 1.00 86.69 83 GLY A N 1
ATOM 667 C CA . GLY A 1 83 ? 14.225 -9.830 4.698 1.00 86.69 83 GLY A CA 1
ATOM 668 C C . GLY A 1 83 ? 12.736 -9.522 4.836 1.00 86.69 83 GLY A C 1
ATOM 669 O O . GLY A 1 83 ? 12.057 -9.216 3.857 1.00 86.69 83 GLY A O 1
ATOM 670 N N . ILE A 1 84 ? 12.246 -9.629 6.069 1.00 83.88 84 ILE A N 1
ATOM 671 C CA . ILE A 1 84 ? 10.849 -9.407 6.442 1.00 83.88 84 ILE A CA 1
ATOM 672 C C . ILE A 1 84 ? 10.796 -8.254 7.446 1.00 83.88 84 ILE A C 1
ATOM 674 O O . ILE A 1 84 ? 11.601 -8.207 8.374 1.00 83.88 84 ILE A O 1
ATOM 678 N N . ASN A 1 85 ? 9.860 -7.326 7.264 1.00 76.94 85 ASN A N 1
ATOM 679 C CA . ASN A 1 85 ? 9.591 -6.249 8.205 1.00 76.94 85 ASN A CA 1
ATOM 680 C C . ASN A 1 85 ? 8.342 -6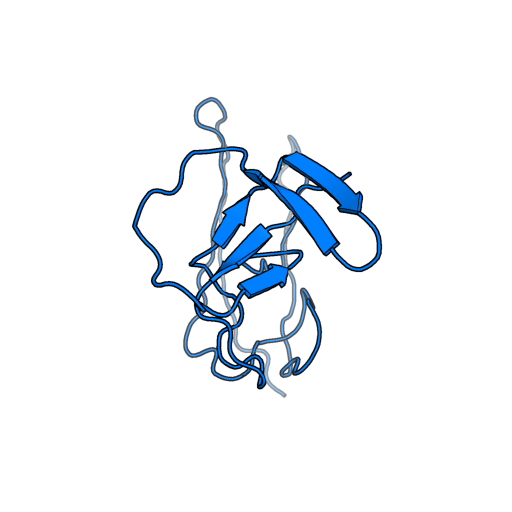.564 9.030 1.00 76.94 85 ASN A C 1
ATOM 682 O O . ASN A 1 85 ? 7.260 -6.717 8.479 1.00 76.94 85 ASN A O 1
ATOM 686 N N . LEU A 1 86 ? 8.502 -6.641 10.350 1.00 67.25 86 LEU A N 1
ATOM 687 C CA . LEU A 1 86 ? 7.442 -7.031 11.281 1.00 67.25 86 LEU A CA 1
ATOM 688 C C . LEU A 1 86 ? 6.633 -5.852 11.846 1.00 67.25 86 LEU A C 1
ATOM 690 O O . LEU A 1 86 ? 5.638 -6.091 12.518 1.00 67.25 86 LEU A O 1
ATOM 694 N N . ALA A 1 87 ? 7.056 -4.601 11.634 1.00 58.09 87 ALA A N 1
ATOM 695 C CA . ALA A 1 87 ? 6.542 -3.481 12.430 1.00 58.09 87 ALA A CA 1
ATOM 696 C C . ALA A 1 87 ? 6.375 -2.151 11.680 1.00 58.09 87 ALA A C 1
ATOM 698 O O . ALA A 1 87 ? 5.711 -1.252 12.194 1.00 58.09 87 ALA A O 1
ATOM 699 N N . THR A 1 88 ? 6.975 -1.970 10.499 1.00 61.53 88 THR A N 1
ATOM 700 C CA . THR A 1 88 ? 6.998 -0.661 9.833 1.00 61.53 88 THR A CA 1
ATOM 701 C C . THR A 1 88 ? 6.789 -0.731 8.324 1.00 61.53 88 THR A C 1
ATOM 703 O O . THR A 1 88 ? 6.917 -1.765 7.666 1.00 61.53 88 THR A O 1
ATOM 706 N N . THR A 1 89 ? 6.459 0.422 7.745 1.00 64.00 89 THR A N 1
ATOM 707 C CA . THR A 1 89 ? 6.366 0.609 6.299 1.00 64.00 89 THR A CA 1
ATOM 708 C C . THR A 1 89 ? 7.771 0.760 5.713 1.00 64.00 89 THR A C 1
ATOM 710 O O . THR A 1 89 ? 8.247 1.875 5.500 1.00 64.00 89 THR A O 1
ATOM 713 N N . SER A 1 90 ? 8.456 -0.358 5.475 1.00 72.75 90 SER A N 1
ATOM 714 C CA . SER A 1 90 ? 9.685 -0.367 4.677 1.00 72.75 90 SER A CA 1
ATOM 715 C C . SER A 1 90 ? 9.376 -0.516 3.185 1.00 72.75 90 SER A C 1
ATOM 717 O O . SER A 1 90 ? 8.461 -1.238 2.791 1.00 72.75 90 SER A O 1
ATOM 719 N N . ASN A 1 91 ? 10.170 0.154 2.350 1.00 78.31 91 ASN A N 1
ATOM 720 C CA . ASN A 1 91 ? 10.135 0.027 0.895 1.00 78.31 91 ASN A CA 1
ATOM 721 C C . ASN A 1 91 ? 11.210 -0.929 0.341 1.00 78.31 91 ASN A C 1
ATOM 723 O O . ASN A 1 91 ? 11.348 -1.020 -0.878 1.00 78.31 91 ASN A O 1
ATOM 727 N N . ASN A 1 92 ? 11.966 -1.628 1.195 1.00 85.31 92 ASN A N 1
ATOM 728 C CA . ASN A 1 92 ? 13.044 -2.545 0.798 1.00 85.31 92 ASN A CA 1
ATOM 729 C C . ASN A 1 92 ? 13.004 -3.911 1.517 1.00 85.31 92 ASN A C 1
ATOM 731 O O . ASN A 1 92 ? 13.960 -4.682 1.433 1.00 85.31 92 ASN A O 1
ATOM 735 N N . GLN A 1 93 ? 11.896 -4.236 2.185 1.00 85.62 93 GLN A N 1
ATOM 736 C CA . GLN A 1 93 ? 11.678 -5.511 2.879 1.00 85.62 93 GLN A CA 1
ATOM 737 C C . GLN A 1 93 ? 10.314 -6.107 2.511 1.00 85.62 93 GLN A C 1
ATOM 739 O O . GLN A 1 93 ? 9.398 -5.387 2.105 1.00 85.62 93 GLN A O 1
ATOM 744 N N . TRP A 1 94 ? 10.182 -7.425 2.660 1.00 83.06 94 TRP A N 1
ATOM 745 C CA . TRP A 1 94 ? 8.915 -8.136 2.508 1.00 83.06 94 TRP A CA 1
ATOM 746 C C . TRP A 1 94 ? 8.048 -8.011 3.751 1.00 83.06 94 TRP A C 1
ATOM 748 O O . TRP A 1 94 ? 8.533 -7.733 4.844 1.00 83.06 94 TRP A O 1
ATOM 758 N N . TRP A 1 95 ? 6.758 -8.263 3.583 1.00 77.44 95 TRP A N 1
ATOM 759 C CA . TRP A 1 95 ? 5.831 -8.375 4.697 1.00 77.44 95 TRP A CA 1
ATOM 760 C C . TRP A 1 95 ? 5.673 -9.830 5.139 1.00 77.44 95 TRP A C 1
ATOM 762 O O . TRP A 1 95 ? 5.781 -10.727 4.292 1.00 77.44 95 TRP A O 1
ATOM 772 N N . PRO A 1 96 ? 5.399 -10.085 6.429 1.00 77.06 96 PRO A N 1
ATOM 773 C CA . PRO A 1 96 ? 5.100 -11.424 6.913 1.00 77.06 96 PRO A CA 1
ATOM 774 C C . PRO A 1 96 ? 3.935 -12.009 6.113 1.00 77.06 96 PRO A C 1
ATOM 776 O O . PRO A 1 96 ? 2.921 -11.347 5.914 1.00 77.06 96 PRO A O 1
ATOM 779 N N . GLY A 1 97 ? 4.101 -13.230 5.604 1.00 77.62 97 GLY A N 1
ATOM 780 C CA . GLY A 1 97 ? 3.075 -13.893 4.795 1.00 77.62 97 GLY A CA 1
ATOM 781 C C . GLY A 1 97 ? 2.975 -13.432 3.335 1.00 77.62 97 GLY A C 1
ATOM 782 O O . GLY A 1 97 ? 2.049 -13.847 2.645 1.00 77.62 97 GLY A O 1
ATOM 783 N N . THR A 1 98 ? 3.907 -12.614 2.824 1.00 80.88 98 THR A N 1
ATOM 784 C CA . THR A 1 98 ? 3.934 -12.280 1.387 1.00 80.88 98 THR A CA 1
ATOM 785 C C . THR A 1 98 ? 4.182 -13.540 0.553 1.00 80.88 98 THR A C 1
ATOM 787 O O . THR A 1 98 ? 5.305 -14.028 0.484 1.00 80.88 98 THR A O 1
ATOM 790 N N . GLU A 1 99 ? 3.144 -14.047 -0.111 1.00 82.50 99 GLU A N 1
ATOM 791 C CA . GLU A 1 99 ? 3.252 -15.200 -1.017 1.00 82.50 99 GLU A CA 1
ATOM 792 C C . GLU A 1 99 ? 3.683 -14.774 -2.429 1.00 82.50 99 GLU A C 1
ATOM 794 O O . GLU A 1 99 ? 4.407 -15.491 -3.119 1.00 82.50 99 GLU A O 1
ATOM 799 N N . ARG A 1 100 ? 3.220 -13.602 -2.889 1.00 83.56 100 ARG A N 1
ATOM 800 C CA . ARG A 1 100 ? 3.384 -13.144 -4.277 1.00 83.56 100 ARG A CA 1
ATOM 801 C C . ARG A 1 100 ? 3.627 -11.644 -4.349 1.00 83.56 100 ARG A C 1
ATOM 803 O O . ARG A 1 100 ? 3.110 -10.876 -3.541 1.00 83.56 100 ARG A O 1
ATOM 810 N N . ALA A 1 101 ? 4.349 -11.229 -5.383 1.00 81.56 101 ALA A N 1
ATOM 811 C CA . ALA A 1 101 ? 4.545 -9.832 -5.747 1.00 81.56 101 ALA A CA 1
ATOM 812 C C . ALA A 1 101 ? 4.341 -9.650 -7.255 1.00 81.56 101 ALA A C 1
ATOM 814 O O . ALA A 1 101 ? 4.522 -10.583 -8.036 1.00 81.56 101 ALA A O 1
ATOM 815 N N . ARG A 1 102 ? 3.970 -8.436 -7.667 1.00 82.19 102 ARG A N 1
ATOM 816 C CA . ARG A 1 102 ? 3.841 -8.060 -9.078 1.00 82.19 102 ARG A CA 1
ATOM 817 C C . ARG A 1 102 ? 4.397 -6.665 -9.305 1.00 82.19 102 ARG A C 1
ATOM 819 O O . ARG A 1 102 ? 4.296 -5.812 -8.424 1.00 82.19 102 ARG A O 1
ATOM 826 N N . VAL A 1 103 ? 4.919 -6.429 -10.503 1.00 82.50 103 VAL A N 1
ATOM 827 C CA . VAL A 1 103 ? 5.214 -5.071 -10.964 1.00 82.50 103 VAL A CA 1
ATOM 828 C C . VAL A 1 103 ? 3.885 -4.359 -11.211 1.00 82.50 103 VAL A C 1
ATOM 830 O O . VAL A 1 103 ? 2.975 -4.919 -11.820 1.00 82.50 103 VAL A O 1
ATOM 833 N N . PHE A 1 104 ? 3.759 -3.138 -10.698 1.00 81.50 104 PHE A N 1
ATOM 834 C CA . PHE A 1 104 ? 2.583 -2.296 -10.883 1.00 81.50 104 PHE A CA 1
ATOM 835 C C . PHE A 1 104 ? 3.020 -0.921 -11.381 1.00 81.50 104 PHE A C 1
ATOM 837 O O . PHE A 1 104 ? 3.919 -0.309 -10.806 1.00 81.50 104 PHE A O 1
ATOM 844 N N . LEU A 1 105 ? 2.367 -0.448 -12.439 1.00 81.94 105 LEU A N 1
ATOM 845 C CA . LEU A 1 105 ? 2.581 0.863 -13.037 1.00 81.94 105 LEU A CA 1
ATOM 846 C C . LEU A 1 105 ? 1.296 1.671 -12.861 1.00 81.94 105 LEU A C 1
ATOM 848 O O . LEU A 1 105 ? 0.222 1.211 -13.243 1.00 81.94 105 LEU A O 1
ATOM 852 N N . LEU A 1 106 ? 1.407 2.861 -12.272 1.00 82.38 106 LEU A N 1
ATOM 853 C CA . LEU A 1 106 ? 0.299 3.805 -12.154 1.00 82.38 106 LEU A CA 1
ATOM 854 C C . LEU A 1 106 ? 0.502 4.916 -13.183 1.00 82.38 106 LEU A C 1
ATOM 856 O O . LEU A 1 106 ? 1.370 5.769 -13.003 1.00 82.38 106 LEU A O 1
ATOM 860 N N . ILE A 1 107 ? -0.286 4.884 -14.254 1.00 84.25 107 ILE A N 1
ATOM 861 C CA . ILE A 1 107 ? -0.211 5.833 -15.365 1.00 84.25 107 ILE A CA 1
ATOM 862 C C . ILE A 1 107 ? -1.553 6.577 -15.407 1.00 84.25 107 ILE A C 1
ATOM 864 O O . ILE A 1 107 ? -2.578 5.916 -15.551 1.00 84.25 107 ILE A O 1
ATOM 868 N N . PRO A 1 108 ? -1.585 7.909 -15.215 1.00 83.75 108 PRO A N 1
ATOM 869 C CA . PRO A 1 108 ? -2.805 8.692 -15.409 1.00 83.75 108 PRO A CA 1
ATOM 870 C C . PRO A 1 108 ? -3.361 8.548 -16.834 1.00 83.75 108 PRO A C 1
ATOM 872 O O . PRO A 1 108 ? -2.592 8.438 -17.786 1.00 83.75 108 PRO A O 1
ATOM 875 N N . ASP A 1 109 ? -4.683 8.624 -16.989 1.00 84.56 109 ASP A N 1
ATOM 876 C CA . ASP A 1 109 ? -5.384 8.335 -18.255 1.00 84.56 109 ASP A CA 1
ATOM 877 C C . ASP A 1 109 ? -4.965 9.222 -19.445 1.00 84.56 109 ASP A C 1
ATOM 879 O O . ASP A 1 109 ? -5.196 8.871 -20.599 1.00 84.56 109 ASP A O 1
ATOM 883 N N . ASN A 1 110 ? -4.350 10.378 -19.186 1.00 88.00 110 ASN A N 1
ATOM 884 C CA . ASN A 1 110 ? -3.979 11.377 -20.190 1.00 88.00 110 ASN A CA 1
ATOM 885 C C . ASN A 1 110 ? -2.470 11.459 -20.477 1.00 88.00 110 ASN A C 1
ATOM 887 O O . ASN A 1 110 ? -2.019 12.440 -21.071 1.00 88.00 110 ASN A O 1
ATOM 891 N N . VAL A 1 111 ? -1.676 10.477 -20.042 1.00 86.19 111 VAL A N 1
ATOM 892 C CA . VAL A 1 111 ? -0.232 10.444 -20.311 1.00 86.19 111 VAL A CA 1
ATOM 893 C C . VAL A 1 111 ? 0.199 9.112 -20.907 1.00 86.19 111 VAL A C 1
ATOM 895 O O . VAL A 1 111 ? -0.299 8.050 -20.549 1.00 86.19 111 VAL A O 1
ATOM 898 N N . THR A 1 112 ? 1.171 9.173 -21.813 1.00 87.50 112 THR A N 1
ATOM 899 C CA . THR A 1 112 ? 1.838 7.985 -22.352 1.00 87.50 112 THR A CA 1
ATOM 900 C C . THR A 1 112 ? 3.139 7.759 -21.593 1.00 87.50 112 THR A C 1
ATOM 902 O O . THR A 1 112 ? 3.917 8.692 -21.398 1.00 87.50 112 THR A O 1
ATOM 905 N N . LEU A 1 113 ? 3.368 6.520 -21.161 1.00 89.12 113 LEU A N 1
ATOM 906 C CA . LEU A 1 113 ? 4.618 6.080 -20.553 1.00 89.12 113 LEU A CA 1
ATOM 907 C C . LEU A 1 113 ? 5.111 4.842 -21.297 1.00 89.12 113 LEU A C 1
ATOM 909 O O . LEU A 1 113 ? 4.415 3.829 -21.339 1.00 89.12 113 LEU A O 1
ATOM 913 N N . GLU A 1 114 ? 6.328 4.910 -21.822 1.00 91.50 114 GLU A N 1
ATOM 914 C CA . GLU A 1 114 ? 7.019 3.741 -22.355 1.00 91.50 114 GLU A CA 1
ATOM 915 C C . GLU A 1 114 ? 7.884 3.095 -21.269 1.00 91.50 114 GLU A C 1
ATOM 917 O O . GLU A 1 114 ? 8.544 3.771 -20.477 1.00 91.50 114 GLU A O 1
ATOM 922 N N . PHE A 1 115 ? 7.888 1.765 -21.228 1.00 91.19 115 PHE A N 1
ATOM 923 C CA . PHE A 1 115 ? 8.749 0.981 -20.351 1.00 91.19 115 PHE A CA 1
ATOM 924 C C . PHE A 1 115 ? 9.178 -0.296 -21.071 1.00 91.19 115 PHE A C 1
ATOM 926 O O . PHE A 1 115 ? 8.438 -0.850 -21.881 1.00 91.19 115 PHE A O 1
ATOM 933 N N . LYS A 1 116 ? 10.387 -0.766 -20.775 1.00 93.69 116 LYS A N 1
ATOM 934 C CA . LYS A 1 116 ? 10.950 -1.994 -21.341 1.00 93.69 116 LYS A CA 1
ATOM 935 C C . LYS A 1 116 ? 11.917 -2.638 -20.355 1.00 93.69 116 LYS A C 1
ATOM 937 O O . LYS A 1 116 ? 12.202 -2.063 -19.306 1.00 93.69 116 LYS A O 1
ATOM 942 N N . ASP A 1 117 ? 12.399 -3.825 -20.707 1.00 93.75 117 ASP A N 1
ATOM 943 C CA . ASP A 1 117 ? 13.444 -4.544 -19.972 1.00 93.75 117 ASP A CA 1
ATOM 944 C C . ASP A 1 117 ? 13.071 -4.821 -18.500 1.00 93.75 117 ASP A C 1
ATOM 946 O O . ASP A 1 117 ? 13.882 -4.687 -17.581 1.00 93.75 117 ASP A O 1
ATOM 950 N N . VAL A 1 118 ? 11.808 -5.203 -18.265 1.00 90.38 118 VAL A N 1
ATOM 951 C CA . VAL A 1 118 ? 11.294 -5.523 -16.927 1.00 90.38 118 VAL A CA 1
ATOM 952 C C . VAL A 1 118 ? 11.738 -6.924 -16.521 1.00 90.38 118 VAL A C 1
ATOM 954 O O . VAL A 1 118 ? 11.360 -7.911 -17.147 1.00 90.38 118 VAL A O 1
ATOM 957 N N . ALA A 1 119 ? 12.494 -7.013 -15.429 1.00 88.44 119 ALA A N 1
ATOM 958 C CA . ALA A 1 119 ? 12.951 -8.279 -14.873 1.00 88.44 119 ALA A CA 1
ATOM 959 C C . ALA A 1 119 ? 12.830 -8.295 -13.347 1.00 88.44 119 ALA A C 1
ATOM 961 O O . ALA A 1 119 ? 13.062 -7.290 -12.673 1.00 88.44 119 ALA A O 1
ATOM 962 N N . VAL A 1 120 ? 12.510 -9.470 -12.804 1.00 85.75 120 VAL A N 1
ATOM 963 C CA . VAL A 1 120 ? 12.592 -9.770 -11.372 1.00 85.75 120 VAL A CA 1
ATOM 964 C C . VAL A 1 120 ? 13.548 -10.940 -11.216 1.00 85.75 120 VAL A C 1
ATOM 966 O O . VAL A 1 120 ? 13.314 -12.010 -11.773 1.00 85.75 120 VAL A O 1
ATOM 969 N N . THR A 1 121 ? 14.631 -10.738 -10.475 1.00 87.69 121 THR A N 1
ATOM 970 C CA . THR A 1 121 ? 15.636 -11.774 -10.237 1.00 87.69 121 THR A CA 1
ATOM 971 C C . THR A 1 121 ? 15.718 -12.100 -8.756 1.00 87.69 121 THR A C 1
ATOM 973 O O . THR A 1 121 ? 15.676 -11.217 -7.895 1.00 87.69 121 THR A O 1
ATOM 976 N N . LYS A 1 122 ? 15.844 -13.394 -8.447 1.00 84.88 122 LYS A N 1
ATOM 977 C CA . LYS A 1 122 ? 16.185 -13.828 -7.095 1.00 84.88 122 LYS A CA 1
ATOM 978 C C . LYS A 1 122 ? 17.607 -13.357 -6.803 1.00 84.88 122 LYS A C 1
ATOM 980 O O . LYS A 1 122 ? 18.528 -13.664 -7.555 1.00 84.88 122 LYS A O 1
ATOM 985 N N . ILE A 1 123 ? 17.779 -12.615 -5.717 1.00 77.75 123 ILE A N 1
ATOM 986 C CA . ILE A 1 123 ? 19.103 -12.260 -5.211 1.00 77.75 123 ILE A CA 1
ATOM 987 C C . ILE A 1 123 ? 19.573 -13.474 -4.404 1.00 77.75 123 ILE A C 1
ATOM 989 O O . ILE A 1 123 ? 18.917 -13.835 -3.427 1.00 77.75 123 ILE A O 1
ATOM 993 N N . SER A 1 124 ? 20.626 -14.155 -4.860 1.00 70.81 124 SER A N 1
ATOM 994 C CA . SER A 1 124 ? 21.277 -15.215 -4.081 1.00 70.81 124 SER A CA 1
ATOM 995 C C . SER A 1 124 ? 21.822 -14.633 -2.775 1.00 70.81 124 SER A C 1
ATOM 997 O O . SER A 1 124 ? 22.243 -13.473 -2.756 1.00 70.81 124 SER A O 1
ATOM 999 N N . GLU A 1 125 ? 21.745 -15.409 -1.694 1.00 59.03 125 GLU A N 1
ATOM 1000 C CA . GLU A 1 125 ? 22.253 -15.006 -0.377 1.00 59.03 125 GLU A CA 1
ATOM 1001 C C . GLU A 1 125 ? 23.769 -14.835 -0.351 1.00 59.03 125 GLU A C 1
ATOM 1003 O O . GLU A 1 125 ? 24.463 -15.596 -1.063 1.00 59.03 125 GLU A O 1
#

pLDDT: mean 84.52, std 9.25, range [45.59, 95.62]